Protein AF-A0A1Q5CQP9-F1 (afdb_monomer_lite)

Sequence (98 aa):
MAAKIGICEDSPRNRRLYEHRRNGWTTIETMRFAVGSDARKVEDIIVRSWRSRLLAPVLDNGYGYNGYTETVSLQELRISEIWSEVCAATDQVMAGAK

Radius of gyration: 13.54 Å; chains: 1; bounding box: 29×39×28 Å

pLDDT: mean 88.94, std 10.82, range [47.03, 98.06]

Secondary structure (DSSP, 8-state):
-EEE------STT--HHHHHHHTT---------SSHHHHHHHHHHHHHHHHHTT-----SSS---TTGGGEEETTT--HHHHHHHHHHHHHHHHHH--

Structure (mmCIF, N/CA/C/O backbone):
data_AF-A0A1Q5CQP9-F1
#
_entry.id   AF-A0A1Q5CQP9-F1
#
loop_
_atom_site.group_PDB
_atom_site.id
_atom_site.type_symbol
_atom_site.label_atom_id
_atom_site.label_alt_id
_atom_site.label_comp_id
_atom_site.label_asym_id
_atom_site.label_entity_id
_atom_site.label_seq_id
_atom_site.pdbx_PDB_ins_code
_atom_site.Cartn_x
_atom_site.Cartn_y
_atom_site.Cartn_z
_atom_site.occupancy
_atom_site.B_iso_or_equiv
_atom_site.auth_seq_id
_atom_site.auth_comp_id
_atom_site.auth_asym_id
_atom_site.auth_atom_id
_atom_site.pdbx_PDB_model_num
ATOM 1 N N . MET A 1 1 ? -9.149 -12.580 5.386 1.00 82.81 1 MET A N 1
ATOM 2 C CA . MET A 1 1 ? -8.594 -12.113 4.106 1.00 82.81 1 MET A CA 1
ATOM 3 C C . MET A 1 1 ? -7.993 -10.749 4.331 1.00 82.81 1 MET A C 1
ATOM 5 O O . MET A 1 1 ? -8.652 -9.879 4.902 1.00 82.81 1 MET A O 1
ATOM 9 N N . ALA A 1 2 ? -6.759 -10.583 3.888 1.00 89.88 2 ALA A N 1
ATOM 10 C CA . ALA A 1 2 ? -6.019 -9.342 4.007 1.00 89.88 2 ALA A CA 1
ATOM 11 C C . ALA A 1 2 ? -5.670 -8.786 2.625 1.00 89.88 2 ALA A C 1
ATOM 13 O O . ALA A 1 2 ? -5.479 -9.534 1.667 1.00 89.88 2 ALA A O 1
ATOM 14 N N . ALA A 1 3 ? -5.539 -7.468 2.546 1.00 92.25 3 ALA A N 1
ATOM 15 C CA . ALA A 1 3 ? -4.857 -6.798 1.452 1.00 92.25 3 ALA A CA 1
ATOM 16 C C . ALA A 1 3 ? -3.494 -6.301 1.929 1.00 92.25 3 ALA A C 1
ATOM 18 O O . ALA A 1 3 ? -3.304 -5.993 3.108 1.00 92.25 3 ALA A O 1
ATOM 19 N N . LYS A 1 4 ? -2.550 -6.211 0.994 1.00 92.38 4 LYS A N 1
ATOM 20 C CA . LYS A 1 4 ? -1.210 -5.681 1.223 1.00 92.38 4 LYS A CA 1
ATOM 21 C C . LYS A 1 4 ? -0.894 -4.629 0.170 1.00 92.38 4 LYS A C 1
ATOM 23 O O . LYS A 1 4 ? -1.114 -4.877 -1.014 1.00 92.38 4 LYS A O 1
ATOM 28 N N . ILE A 1 5 ? -0.324 -3.508 0.605 1.00 93.88 5 ILE A N 1
ATOM 29 C CA . ILE A 1 5 ? 0.401 -2.590 -0.275 1.00 93.88 5 ILE A CA 1
ATOM 30 C C . ILE A 1 5 ? 1.905 -2.839 -0.134 1.00 93.88 5 ILE A C 1
ATOM 32 O O . ILE A 1 5 ? 2.383 -3.328 0.897 1.00 93.88 5 ILE A O 1
ATOM 36 N N . GLY A 1 6 ? 2.641 -2.611 -1.214 1.00 92.94 6 GLY A N 1
ATOM 37 C CA . GLY A 1 6 ? 4.059 -2.908 -1.269 1.00 92.94 6 GLY A CA 1
ATOM 38 C C . GLY A 1 6 ? 4.715 -2.284 -2.487 1.00 92.94 6 GLY A C 1
ATOM 39 O O . GLY A 1 6 ? 4.171 -2.368 -3.587 1.00 92.94 6 GLY A O 1
ATOM 40 N N . ILE A 1 7 ? 5.915 -1.747 -2.312 1.00 93.75 7 ILE A N 1
ATOM 41 C CA . ILE A 1 7 ? 6.795 -1.385 -3.425 1.00 93.75 7 ILE A CA 1
ATOM 42 C C . ILE A 1 7 ? 7.779 -2.510 -3.751 1.00 93.75 7 ILE A C 1
ATOM 44 O O . ILE A 1 7 ? 8.140 -3.340 -2.908 1.00 93.75 7 ILE A O 1
ATOM 48 N N . CYS A 1 8 ? 8.221 -2.551 -5.005 1.00 92.00 8 CYS A N 1
ATOM 49 C CA . CYS A 1 8 ? 9.258 -3.464 -5.461 1.00 92.00 8 CYS A CA 1
ATOM 50 C C . CYS A 1 8 ? 9.965 -2.900 -6.701 1.00 92.00 8 CYS A C 1
ATOM 52 O O . CYS A 1 8 ? 9.406 -2.053 -7.393 1.00 92.00 8 CYS A O 1
ATOM 54 N N . GLU A 1 9 ? 11.192 -3.346 -6.971 1.00 90.31 9 GLU A N 1
ATOM 55 C CA . GLU A 1 9 ? 11.953 -2.918 -8.151 1.00 90.31 9 GLU A CA 1
ATOM 56 C C . GLU A 1 9 ? 11.330 -3.472 -9.444 1.00 90.31 9 GLU A C 1
ATOM 58 O O . GLU A 1 9 ? 11.031 -4.663 -9.528 1.00 90.31 9 GLU A O 1
ATOM 63 N N . ASP A 1 10 ? 11.188 -2.658 -10.488 1.00 87.62 10 ASP A N 1
ATOM 64 C CA . ASP A 1 10 ? 10.724 -3.123 -11.806 1.00 87.62 10 ASP A CA 1
ATOM 65 C C . ASP A 1 10 ? 11.889 -3.700 -12.632 1.00 87.62 10 ASP A C 1
ATOM 67 O O . ASP A 1 10 ? 12.287 -3.172 -13.668 1.00 87.62 10 ASP A O 1
ATOM 71 N N . SER A 1 11 ? 12.498 -4.770 -12.117 1.00 87.06 11 SER A N 1
ATOM 72 C CA . SER A 1 11 ? 13.624 -5.471 -12.740 1.00 87.06 11 SER A CA 1
ATOM 73 C C . SER A 1 11 ? 13.273 -6.941 -12.976 1.00 87.06 11 SER A C 1
ATOM 75 O O . SER A 1 11 ? 12.689 -7.569 -12.090 1.00 87.06 11 SER A O 1
ATOM 77 N N . PRO A 1 12 ? 13.699 -7.563 -14.096 1.00 82.56 12 PRO A N 1
ATOM 78 C CA . PRO A 1 12 ? 13.501 -8.996 -14.343 1.00 82.56 12 PRO A CA 1
ATOM 79 C C . PRO A 1 12 ? 14.091 -9.911 -13.259 1.00 82.56 12 PRO A C 1
ATOM 81 O O . PRO A 1 12 ? 13.739 -11.085 -13.170 1.00 82.56 12 PRO A O 1
ATOM 84 N N . ARG A 1 13 ? 15.022 -9.394 -12.446 1.00 84.31 13 ARG A N 1
ATOM 85 C CA . ARG A 1 13 ? 15.636 -10.127 -11.331 1.00 84.31 13 ARG A CA 1
ATOM 86 C C . ARG A 1 13 ? 14.833 -10.032 -10.034 1.00 84.31 13 ARG A C 1
ATOM 88 O O . ARG A 1 13 ? 15.119 -10.796 -9.112 1.00 84.31 13 ARG A O 1
ATOM 95 N N . ASN A 1 14 ? 13.853 -9.133 -9.946 1.00 85.06 14 ASN A N 1
ATOM 96 C CA . ASN A 1 14 ? 13.031 -8.980 -8.756 1.00 85.06 14 ASN A CA 1
ATOM 97 C C . ASN A 1 14 ? 12.118 -10.202 -8.575 1.00 85.06 14 ASN A C 1
ATOM 99 O O . ASN A 1 14 ? 11.317 -10.553 -9.441 1.00 85.06 14 ASN A O 1
ATOM 103 N N . ARG A 1 15 ? 12.229 -10.844 -7.410 1.00 88.62 15 ARG A N 1
ATOM 104 C CA . ARG A 1 15 ? 11.460 -12.039 -7.041 1.00 88.62 15 ARG A CA 1
ATOM 105 C C . ARG A 1 15 ? 10.335 -11.759 -6.050 1.00 88.62 15 ARG A C 1
ATOM 107 O O . ARG A 1 15 ? 9.582 -12.676 -5.746 1.00 88.62 15 ARG A O 1
ATOM 114 N N . ARG A 1 16 ? 10.152 -10.519 -5.588 1.00 89.81 16 ARG A N 1
ATOM 115 C CA . ARG A 1 16 ? 9.213 -10.181 -4.505 1.00 89.81 16 ARG A CA 1
ATOM 116 C C . ARG A 1 16 ? 7.770 -10.581 -4.821 1.00 89.81 16 ARG A C 1
ATOM 118 O O . ARG A 1 16 ? 7.116 -11.208 -3.995 1.00 89.81 16 ARG A O 1
ATOM 125 N N . LEU A 1 17 ? 7.281 -10.294 -6.031 1.00 88.50 17 LEU A N 1
ATOM 126 C CA . LEU A 1 17 ? 5.934 -10.713 -6.450 1.00 88.50 17 LEU A CA 1
ATOM 127 C C . LEU A 1 17 ? 5.810 -12.239 -6.570 1.00 88.50 17 LEU A C 1
ATOM 129 O O . LEU A 1 17 ? 4.783 -12.807 -6.203 1.00 88.50 17 LEU A O 1
ATOM 133 N N . TYR A 1 18 ? 6.862 -12.911 -7.048 1.00 88.19 18 TYR A N 1
ATOM 134 C CA . TYR A 1 18 ? 6.908 -14.371 -7.121 1.00 88.19 18 TYR A CA 1
ATOM 135 C C . TYR A 1 18 ? 6.874 -15.009 -5.724 1.00 88.19 18 TYR A C 1
ATOM 137 O O . TYR A 1 18 ? 6.109 -15.941 -5.489 1.00 88.19 18 TYR A O 1
ATOM 145 N N . GLU A 1 19 ? 7.655 -14.485 -4.781 1.00 88.06 19 GLU A N 1
ATOM 146 C CA . GLU A 1 19 ? 7.697 -14.945 -3.391 1.00 88.06 19 GLU A CA 1
ATOM 147 C C . GLU A 1 19 ? 6.360 -14.721 -2.684 1.00 88.06 19 GLU A C 1
ATOM 149 O O . GLU A 1 19 ? 5.853 -15.634 -2.035 1.00 88.06 19 GLU A O 1
ATOM 154 N N . HIS A 1 20 ? 5.737 -13.552 -2.865 1.00 87.44 20 HIS A N 1
ATOM 155 C CA . HIS A 1 20 ? 4.392 -13.295 -2.355 1.00 87.44 20 HIS A CA 1
ATOM 156 C C . HIS A 1 20 ? 3.381 -14.296 -2.919 1.00 87.44 20 HIS A C 1
ATOM 158 O O . HIS A 1 20 ? 2.645 -14.907 -2.143 1.00 87.44 20 HIS A O 1
ATOM 164 N N . ARG A 1 21 ? 3.406 -14.546 -4.235 1.00 88.56 21 ARG A N 1
ATOM 165 C CA . ARG A 1 21 ? 2.541 -15.550 -4.866 1.00 88.56 21 ARG A CA 1
ATOM 166 C C . ARG A 1 21 ? 2.742 -16.939 -4.279 1.00 88.56 21 ARG A C 1
ATOM 168 O O . ARG A 1 21 ? 1.774 -17.626 -3.966 1.00 88.56 21 ARG A O 1
ATOM 175 N N . ARG A 1 22 ? 3.998 -17.344 -4.086 1.00 87.81 22 ARG A N 1
ATOM 176 C CA . ARG A 1 22 ? 4.335 -18.641 -3.491 1.00 87.81 22 ARG A CA 1
ATOM 177 C C . ARG A 1 22 ? 3.847 -18.765 -2.040 1.00 87.81 22 ARG A C 1
ATOM 179 O O . ARG A 1 22 ? 3.574 -19.872 -1.591 1.00 87.81 22 ARG A O 1
ATOM 186 N N . ASN A 1 23 ? 3.691 -17.641 -1.344 1.00 84.19 23 ASN A N 1
ATOM 187 C CA . ASN A 1 23 ? 3.165 -17.550 0.018 1.00 84.19 23 ASN A CA 1
ATOM 188 C C . ASN A 1 23 ? 1.647 -17.285 0.076 1.00 84.19 23 ASN A C 1
ATOM 190 O O . ASN A 1 23 ? 1.151 -16.833 1.105 1.00 84.19 23 ASN A O 1
ATOM 194 N N . GLY A 1 24 ? 0.911 -17.548 -1.010 1.00 85.75 24 GLY A N 1
ATOM 195 C CA . GLY A 1 24 ? -0.554 -17.480 -1.037 1.00 85.75 24 GLY A CA 1
ATOM 196 C C . GLY A 1 24 ? -1.143 -16.106 -1.366 1.00 85.75 24 GLY A C 1
ATOM 197 O O . GLY A 1 24 ? -2.362 -15.962 -1.375 1.00 85.75 24 GLY A O 1
ATOM 198 N N . TRP A 1 25 ? -0.317 -15.103 -1.674 1.00 88.06 25 TRP A N 1
ATOM 199 C CA . TRP A 1 25 ? -0.811 -13.793 -2.101 1.00 88.06 25 TRP A CA 1
ATOM 200 C C 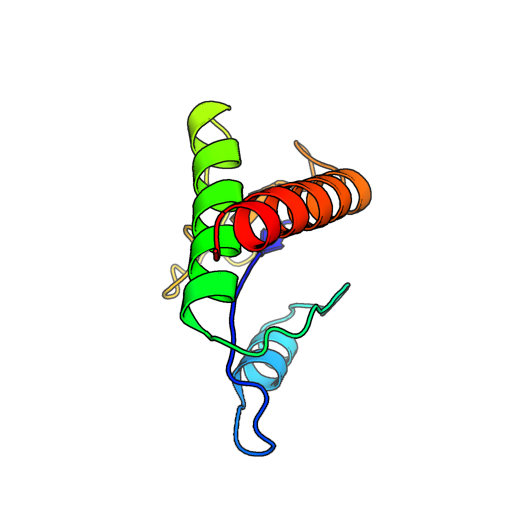. TRP A 1 25 ? -1.175 -13.786 -3.582 1.00 88.06 25 TRP A C 1
ATOM 202 O O . TRP A 1 25 ? -0.522 -14.415 -4.410 1.00 88.06 25 TRP A O 1
ATOM 212 N N . THR A 1 26 ? -2.178 -12.994 -3.943 1.00 91.50 26 THR A N 1
ATOM 213 C CA . THR A 1 26 ? -2.513 -12.726 -5.345 1.00 91.50 26 THR A CA 1
ATOM 214 C C . THR A 1 26 ? -2.286 -11.250 -5.635 1.00 91.50 26 THR A C 1
ATOM 216 O O . THR A 1 26 ? -2.759 -10.391 -4.895 1.00 91.50 26 THR A O 1
ATOM 219 N N . THR A 1 27 ? -1.538 -10.945 -6.697 1.00 92.88 27 THR A N 1
ATOM 220 C CA . THR A 1 27 ? -1.385 -9.568 -7.180 1.00 92.88 27 THR A CA 1
ATOM 221 C C . THR A 1 27 ? -2.678 -9.144 -7.860 1.00 92.88 27 THR A C 1
ATOM 223 O O . THR A 1 27 ? -3.103 -9.811 -8.800 1.00 92.88 27 THR A O 1
ATOM 226 N N . ILE A 1 28 ? -3.280 -8.055 -7.382 1.00 94.88 28 ILE A N 1
ATOM 227 C CA . ILE A 1 28 ? -4.520 -7.514 -7.947 1.00 94.88 28 ILE A CA 1
ATOM 228 C C . ILE A 1 28 ? -4.219 -6.367 -8.912 1.00 94.88 28 ILE A C 1
ATOM 230 O O . ILE A 1 28 ? -4.647 -6.422 -10.055 1.00 94.88 28 ILE A O 1
ATOM 234 N N . GLU A 1 29 ? -3.415 -5.392 -8.483 1.00 95.38 29 GLU A N 1
ATOM 235 C CA . GLU A 1 29 ? -3.039 -4.221 -9.283 1.00 95.38 29 GLU A CA 1
ATOM 236 C C . GLU A 1 29 ? -1.552 -3.889 -9.113 1.00 95.38 29 GLU A C 1
ATOM 238 O O . GLU A 1 29 ? -0.938 -4.225 -8.093 1.00 95.38 29 GLU A O 1
ATOM 243 N N . THR A 1 30 ? -0.969 -3.213 -10.106 1.00 95.12 30 THR A N 1
ATOM 244 C CA . THR A 1 30 ? 0.392 -2.658 -10.041 1.00 95.12 30 THR A CA 1
ATOM 245 C C . THR A 1 30 ? 0.458 -1.278 -10.695 1.00 95.12 30 THR A C 1
ATOM 247 O O . THR A 1 30 ? -0.271 -0.979 -11.637 1.00 95.12 30 THR A O 1
ATOM 250 N N . MET A 1 31 ? 1.354 -0.421 -10.198 1.00 95.81 31 MET A N 1
ATOM 251 C CA . MET A 1 31 ? 1.629 0.904 -10.759 1.00 95.81 31 MET A CA 1
ATOM 252 C C . MET A 1 31 ? 3.138 1.111 -10.856 1.00 95.81 31 MET A C 1
ATOM 254 O O . MET A 1 31 ? 3.878 0.790 -9.925 1.00 95.81 31 MET A O 1
ATOM 258 N N . ARG A 1 32 ? 3.597 1.632 -11.996 1.00 95.50 32 ARG A N 1
ATOM 259 C CA . ARG A 1 32 ? 5.014 1.917 -12.244 1.00 95.50 32 ARG A CA 1
ATOM 260 C C . ARG A 1 32 ? 5.363 3.337 -11.826 1.00 95.50 32 ARG A C 1
ATOM 262 O O . ARG A 1 32 ? 4.609 4.264 -12.098 1.00 95.50 32 ARG A O 1
ATOM 269 N N . PHE A 1 33 ? 6.550 3.494 -11.253 1.00 94.62 33 PHE A N 1
ATOM 270 C CA . PHE A 1 33 ? 7.139 4.784 -10.912 1.00 94.62 33 PHE A 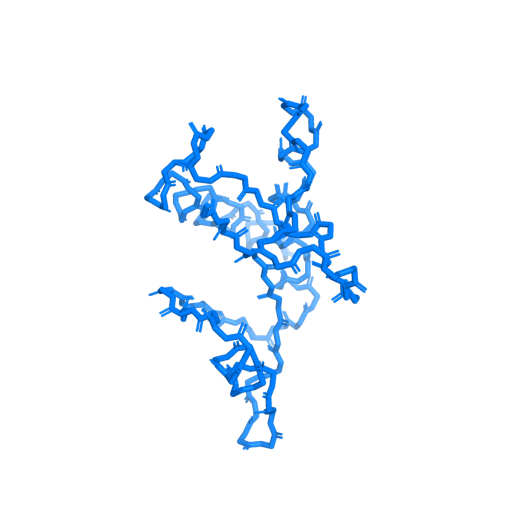CA 1
ATOM 271 C C . PHE A 1 33 ? 8.523 4.888 -11.547 1.00 94.62 33 PHE A C 1
ATOM 273 O O . PHE A 1 33 ? 9.276 3.916 -11.552 1.00 94.62 33 PHE A O 1
ATOM 280 N N . ALA A 1 34 ? 8.868 6.072 -12.057 1.00 92.94 34 ALA A N 1
ATOM 281 C CA . ALA A 1 34 ? 10.209 6.337 -12.577 1.00 92.94 34 ALA A CA 1
ATOM 282 C C . ALA A 1 34 ? 11.252 6.432 -11.450 1.00 92.94 34 ALA A C 1
ATOM 284 O O . ALA A 1 34 ? 12.411 6.069 -11.640 1.00 92.94 34 ALA A O 1
ATOM 285 N N . VAL A 1 35 ? 10.834 6.907 -10.272 1.00 92.94 35 VAL A N 1
ATOM 286 C CA . VAL A 1 35 ? 11.702 7.124 -9.113 1.00 92.94 35 VAL A CA 1
ATOM 287 C C . VAL A 1 35 ? 11.166 6.335 -7.921 1.00 92.94 35 VAL A C 1
ATOM 289 O O . VAL A 1 35 ? 10.012 6.483 -7.520 1.00 92.94 35 VAL A O 1
ATOM 292 N N . GLY A 1 36 ? 12.017 5.501 -7.316 1.00 93.38 36 GLY A N 1
ATOM 293 C CA . GLY A 1 36 ? 11.621 4.657 -6.183 1.00 93.38 36 GLY A CA 1
ATOM 294 C C . GLY A 1 36 ? 11.207 5.443 -4.932 1.00 93.38 36 GLY A C 1
ATOM 295 O O . GLY A 1 36 ? 10.384 4.9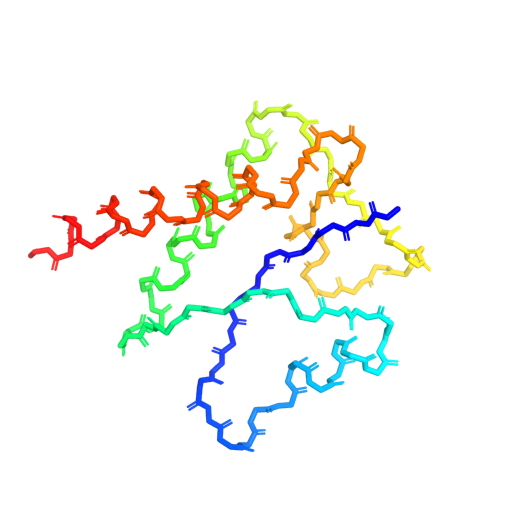66 -4.154 1.00 93.38 36 GLY A O 1
ATOM 296 N N . SER A 1 37 ? 11.727 6.660 -4.745 1.00 95.31 37 SER A N 1
ATOM 297 C CA . SER A 1 37 ? 11.327 7.530 -3.633 1.00 95.31 37 SER A CA 1
ATOM 298 C C . SER A 1 37 ? 9.874 7.996 -3.746 1.00 95.31 37 SER A C 1
ATOM 300 O O . SER A 1 37 ? 9.218 8.132 -2.718 1.00 95.31 37 SER A O 1
ATOM 302 N N . ASP A 1 38 ? 9.342 8.185 -4.956 1.00 96.25 38 ASP A N 1
ATOM 303 C CA . ASP A 1 38 ? 7.937 8.561 -5.144 1.00 96.25 38 ASP A CA 1
ATOM 304 C C . ASP A 1 38 ? 7.009 7.382 -4.852 1.00 96.25 38 ASP A C 1
ATOM 306 O O . ASP A 1 38 ? 6.044 7.539 -4.105 1.00 96.25 38 ASP A O 1
ATOM 310 N N . ALA A 1 39 ? 7.374 6.176 -5.305 1.00 96.25 39 ALA A N 1
ATOM 311 C CA . ALA A 1 39 ? 6.671 4.950 -4.924 1.00 96.25 39 ALA A CA 1
ATOM 312 C C . ALA A 1 39 ? 6.629 4.776 -3.395 1.00 96.25 39 ALA A C 1
ATOM 314 O O . ALA A 1 39 ? 5.587 4.448 -2.827 1.00 96.25 39 ALA A O 1
ATOM 315 N N . ARG A 1 40 ? 7.753 5.045 -2.713 1.00 96.38 40 ARG A N 1
ATOM 316 C CA . ARG A 1 40 ? 7.834 4.960 -1.251 1.00 96.38 40 ARG A CA 1
ATOM 317 C C . ARG A 1 40 ? 6.949 5.991 -0.549 1.00 96.38 40 ARG A C 1
ATOM 319 O O . ARG A 1 40 ? 6.290 5.641 0.424 1.00 96.38 40 ARG A O 1
ATOM 326 N N . LYS A 1 41 ? 6.889 7.236 -1.040 1.00 97.19 41 LYS A N 1
ATOM 327 C CA . LYS A 1 41 ? 5.979 8.259 -0.492 1.00 97.19 41 LYS A CA 1
ATOM 328 C C . LYS A 1 41 ? 4.517 7.826 -0.611 1.00 97.19 41 LYS A C 1
ATOM 330 O O . LYS A 1 41 ? 3.772 7.999 0.348 1.00 97.19 41 LYS A O 1
ATOM 335 N N . VAL A 1 42 ? 4.117 7.257 -1.753 1.00 97.69 42 VAL A N 1
ATOM 336 C CA . VAL A 1 42 ? 2.750 6.745 -1.954 1.00 97.69 42 VAL A CA 1
ATOM 337 C C . VAL A 1 42 ? 2.442 5.629 -0.955 1.00 97.69 42 VAL A C 1
ATOM 339 O O . VAL A 1 42 ? 1.443 5.712 -0.244 1.00 97.69 42 VAL A O 1
ATOM 342 N N . GLU A 1 43 ? 3.320 4.630 -0.829 1.00 96.75 43 GLU A N 1
ATOM 343 C CA . GLU A 1 43 ? 3.177 3.552 0.162 1.00 96.75 43 GLU A CA 1
ATOM 344 C C . GLU A 1 43 ? 3.040 4.102 1.592 1.00 96.75 43 GLU A C 1
ATOM 346 O O . GLU A 1 43 ? 2.115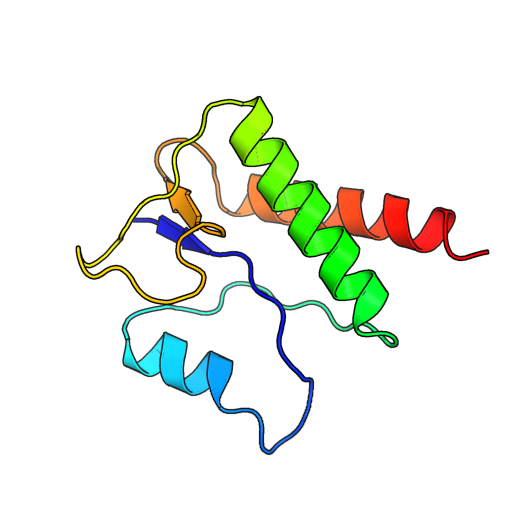 3.723 2.313 1.00 96.75 43 GLU A O 1
ATOM 351 N N . ASP A 1 44 ? 3.898 5.049 1.983 1.00 96.38 44 ASP A N 1
ATOM 352 C CA . ASP A 1 44 ? 3.859 5.670 3.308 1.00 96.38 44 ASP A CA 1
ATOM 353 C C . ASP A 1 44 ? 2.549 6.446 3.551 1.00 96.38 44 ASP A C 1
ATOM 355 O O . ASP A 1 44 ? 2.004 6.375 4.654 1.00 96.38 44 ASP A O 1
ATOM 359 N N . ILE A 1 45 ? 2.017 7.166 2.554 1.00 97.38 45 ILE A N 1
ATOM 360 C CA . ILE A 1 45 ? 0.730 7.883 2.655 1.00 97.38 45 ILE A CA 1
ATOM 361 C C . ILE A 1 45 ? -0.411 6.898 2.922 1.00 97.38 45 ILE A C 1
ATOM 363 O O . ILE A 1 45 ? -1.197 7.110 3.848 1.00 97.38 45 ILE A O 1
ATOM 367 N N . ILE A 1 46 ? -0.478 5.804 2.161 1.00 97.06 46 ILE A N 1
ATOM 368 C CA . ILE A 1 46 ? -1.535 4.794 2.302 1.00 97.06 46 ILE A CA 1
ATOM 369 C C . ILE A 1 46 ? -1.455 4.106 3.659 1.00 97.06 46 ILE A C 1
ATOM 371 O O . ILE A 1 46 ? -2.446 4.040 4.387 1.00 97.06 46 ILE A O 1
ATOM 375 N N . VAL A 1 47 ? -0.262 3.659 4.056 1.00 95.44 47 VAL A N 1
ATOM 376 C CA . VAL A 1 47 ? -0.083 3.016 5.360 1.00 95.44 47 VAL A CA 1
ATOM 377 C C . VAL A 1 47 ? -0.458 3.982 6.480 1.00 95.44 47 VAL A C 1
ATOM 379 O O . VAL A 1 47 ? -1.202 3.596 7.379 1.00 95.44 47 VAL A O 1
ATOM 382 N N . ARG A 1 48 ? -0.019 5.247 6.430 1.00 95.69 48 ARG A N 1
ATOM 383 C CA . ARG A 1 48 ? -0.389 6.265 7.430 1.00 95.69 48 ARG A CA 1
ATOM 384 C C . ARG A 1 48 ? -1.894 6.524 7.472 1.00 95.69 48 ARG A C 1
ATOM 386 O O . ARG A 1 48 ? -2.422 6.657 8.572 1.00 95.69 48 ARG A O 1
ATOM 393 N N . SER A 1 49 ? -2.572 6.550 6.323 1.00 95.81 49 SER A N 1
ATOM 394 C CA . SER A 1 49 ? -4.037 6.657 6.237 1.00 95.81 49 SER A CA 1
ATOM 395 C C . SER A 1 49 ? -4.726 5.505 6.974 1.00 95.81 49 SER A C 1
ATOM 397 O O . SER A 1 49 ? -5.624 5.719 7.786 1.00 95.81 49 SER A O 1
ATOM 399 N N . TRP A 1 50 ? -4.256 4.270 6.794 1.00 95.62 50 TRP A N 1
ATOM 400 C CA . TRP A 1 50 ? -4.804 3.135 7.540 1.00 95.62 50 TRP A CA 1
ATOM 401 C C . TRP A 1 50 ? -4.556 3.262 9.045 1.00 95.62 50 TRP A C 1
ATOM 403 O O . TRP A 1 50 ? -5.46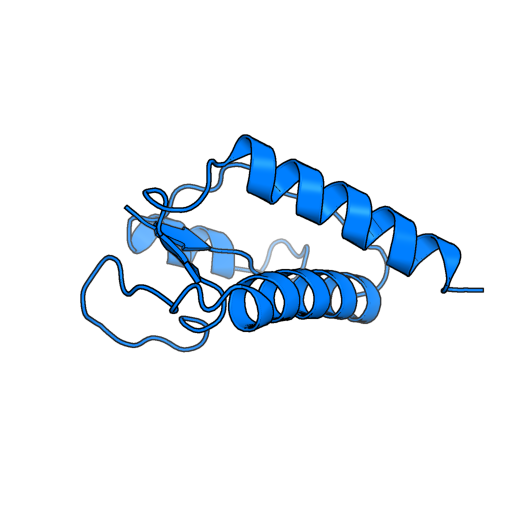2 3.016 9.842 1.00 95.62 50 TRP A O 1
ATOM 413 N N . ARG A 1 51 ? -3.355 3.697 9.454 1.00 94.31 51 ARG A N 1
ATOM 414 C CA . ARG A 1 51 ? -3.030 3.891 10.877 1.00 94.31 51 ARG A CA 1
ATOM 415 C C . ARG A 1 51 ? -3.857 5.008 11.518 1.00 94.31 51 ARG A C 1
ATOM 417 O O . ARG A 1 51 ? -4.291 4.834 12.653 1.00 94.31 51 ARG A O 1
ATOM 424 N N . SER A 1 52 ? -4.112 6.118 10.821 1.00 95.62 52 SER A N 1
ATOM 425 C CA . SER A 1 52 ? -4.925 7.223 11.356 1.00 95.62 52 SER A CA 1
ATOM 426 C C . SER A 1 52 ? -6.393 6.835 11.548 1.00 95.62 52 SER A C 1
ATOM 428 O O . SER A 1 52 ? -7.063 7.372 12.426 1.00 95.62 52 SER A O 1
ATOM 430 N N . ARG A 1 53 ? -6.869 5.849 10.781 1.00 95.62 53 ARG A N 1
ATOM 431 C CA . ARG A 1 53 ? -8.207 5.252 10.889 1.00 95.62 53 ARG A CA 1
ATOM 432 C C . ARG A 1 53 ? -8.290 4.111 11.905 1.00 95.62 53 ARG A C 1
ATOM 434 O O . ARG A 1 53 ? -9.310 3.436 11.964 1.00 95.62 53 ARG A O 1
ATOM 441 N N . LEU A 1 54 ? -7.228 3.880 12.683 1.00 94.12 54 LEU A N 1
ATOM 442 C CA . LEU A 1 54 ? -7.121 2.792 13.663 1.00 94.12 54 LEU A CA 1
ATOM 443 C C . LEU A 1 54 ? -7.278 1.384 13.055 1.00 94.12 54 LEU A C 1
ATOM 445 O O . LEU A 1 54 ? -7.536 0.422 13.775 1.00 94.12 54 LEU A O 1
ATOM 449 N N . LEU A 1 55 ? -7.074 1.234 11.743 1.00 93.31 55 LEU A N 1
ATOM 450 C CA . LEU A 1 55 ? -7.138 -0.065 11.078 1.00 93.31 55 LEU A CA 1
ATOM 451 C C . LEU A 1 55 ? -5.855 -0.825 11.380 1.00 93.31 55 LEU A C 1
ATOM 453 O O . LEU A 1 55 ? -4.810 -0.453 10.862 1.00 93.31 55 LEU A O 1
ATOM 457 N N . ALA A 1 56 ? -5.896 -1.861 12.218 1.00 89.06 56 ALA A N 1
ATOM 458 C CA . ALA A 1 56 ? -4.705 -2.621 12.603 1.00 89.06 56 ALA A CA 1
ATOM 459 C C . ALA A 1 56 ? -4.108 -3.420 11.421 1.00 89.06 56 ALA A C 1
ATOM 461 O O . ALA A 1 56 ? -4.844 -3.824 10.517 1.00 89.06 56 ALA A O 1
ATOM 462 N N . PRO A 1 57 ? -2.780 -3.657 11.388 1.00 89.50 57 PRO A N 1
ATOM 463 C CA . PRO A 1 57 ? -2.210 -4.589 10.428 1.00 89.50 57 PRO A CA 1
ATOM 464 C C . PRO A 1 57 ? -2.718 -5.993 10.747 1.00 89.50 57 PRO A C 1
ATOM 466 O O . PRO A 1 57 ? -2.864 -6.357 11.915 1.00 89.50 57 PRO A O 1
ATOM 469 N N . VAL A 1 58 ? -2.954 -6.790 9.714 1.00 87.00 58 VAL A N 1
ATOM 470 C CA . VAL A 1 58 ? -3.482 -8.145 9.857 1.00 87.00 58 VAL A CA 1
ATOM 471 C C . VAL A 1 58 ? -2.507 -9.153 9.273 1.00 87.00 58 VAL A C 1
ATOM 473 O O . VAL A 1 58 ? -1.970 -8.989 8.180 1.00 87.00 58 VAL A O 1
ATOM 476 N N . LEU A 1 59 ? -2.279 -10.228 10.018 1.00 76.12 59 LEU A N 1
ATOM 477 C CA . LEU A 1 59 ? -1.516 -11.369 9.539 1.00 76.12 59 LEU A CA 1
ATOM 478 C C . LEU A 1 59 ? -2.494 -12.363 8.925 1.00 76.12 59 LEU A C 1
ATOM 480 O O . LEU A 1 59 ? -3.308 -12.937 9.639 1.00 76.12 59 LEU A O 1
ATOM 484 N N . ASP A 1 60 ? -2.407 -12.592 7.617 1.00 64.06 60 ASP A N 1
ATOM 485 C CA . ASP A 1 60 ? -3.306 -13.551 6.954 1.00 64.06 60 ASP A CA 1
ATOM 486 C C . ASP A 1 60 ? -2.901 -15.017 7.220 1.00 64.06 60 ASP A C 1
ATOM 488 O O . ASP A 1 60 ? -3.707 -15.922 7.051 1.00 64.06 60 ASP A O 1
ATOM 492 N N . ASN A 1 61 ? -1.666 -15.269 7.684 1.00 63.69 61 ASN A N 1
ATOM 493 C CA . ASN A 1 61 ? -1.145 -16.614 7.976 1.00 63.69 61 ASN A CA 1
ATOM 494 C C . ASN A 1 61 ? -0.557 -16.778 9.393 1.00 63.69 61 ASN A C 1
ATOM 496 O O . ASN A 1 61 ? 0.097 -17.780 9.663 1.00 63.69 61 ASN A O 1
ATOM 500 N N . GLY A 1 62 ? -0.738 -15.798 10.286 1.00 57.56 62 GLY A N 1
ATOM 501 C CA . GLY A 1 62 ? -0.230 -15.846 11.666 1.00 57.56 62 GLY A CA 1
ATOM 502 C C . GLY A 1 62 ? 1.293 -15.726 11.835 1.00 57.56 62 GLY A C 1
ATOM 503 O O . GLY A 1 62 ? 1.762 -15.625 12.966 1.00 57.56 62 GLY A O 1
ATOM 504 N N . TYR A 1 63 ? 2.074 -15.675 10.750 1.00 57.06 63 TYR A N 1
ATOM 505 C CA . TYR A 1 63 ? 3.527 -15.501 10.805 1.00 57.06 63 TYR A CA 1
ATOM 506 C C . TYR A 1 63 ? 3.898 -14.050 10.499 1.00 57.06 63 TYR A C 1
ATOM 508 O O . TYR A 1 63 ? 3.620 -13.536 9.417 1.00 57.06 63 TYR A O 1
ATOM 516 N N . GLY A 1 64 ? 4.550 -13.378 11.449 1.00 56.09 64 GLY A N 1
ATOM 517 C CA . GLY A 1 64 ? 5.094 -12.041 11.233 1.00 56.09 64 GLY A CA 1
ATOM 518 C C . GLY A 1 64 ? 6.273 -12.093 10.264 1.00 56.09 64 GLY A C 1
ATOM 519 O O . GLY A 1 64 ? 7.353 -12.549 10.626 1.00 56.09 64 GLY A O 1
ATOM 520 N N . TYR A 1 65 ? 6.081 -11.627 9.034 1.00 62.03 65 TYR A N 1
ATOM 521 C CA . TYR A 1 65 ? 7.169 -11.355 8.094 1.00 62.03 65 TYR A CA 1
ATOM 522 C C . TYR A 1 65 ? 7.419 -9.847 7.993 1.00 62.03 65 TYR A C 1
ATOM 524 O O . TYR A 1 65 ? 6.543 -9.022 8.275 1.00 62.03 65 TYR A O 1
ATOM 532 N N . ASN A 1 66 ? 8.628 -9.476 7.564 1.00 62.66 66 ASN A N 1
ATOM 533 C CA . ASN A 1 66 ? 8.966 -8.084 7.270 1.00 62.66 66 ASN A CA 1
ATOM 534 C C . ASN A 1 66 ? 7.954 -7.494 6.272 1.00 62.66 66 ASN A C 1
ATOM 536 O O . ASN A 1 66 ? 7.703 -8.074 5.216 1.00 62.66 66 ASN A O 1
ATOM 540 N N . GLY A 1 67 ? 7.372 -6.342 6.615 1.00 69.06 67 GLY A N 1
ATOM 541 C CA . GLY A 1 67 ? 6.353 -5.667 5.802 1.00 69.06 67 GLY A CA 1
ATOM 542 C C . GLY A 1 67 ? 4.899 -6.013 6.148 1.00 69.06 67 GLY A C 1
ATOM 543 O O . GLY A 1 67 ? 3.993 -5.602 5.422 1.00 69.06 67 GLY A O 1
ATOM 544 N N . TYR A 1 68 ? 4.622 -6.733 7.243 1.00 77.75 68 TYR A N 1
ATOM 545 C CA . TYR A 1 68 ? 3.234 -6.965 7.677 1.00 77.75 68 TYR A CA 1
ATOM 546 C C . TYR A 1 68 ? 2.502 -5.672 8.083 1.00 77.75 68 TYR A C 1
ATOM 548 O O . TYR A 1 68 ? 1.280 -5.604 8.007 1.00 77.75 68 TYR A O 1
ATOM 556 N N . THR A 1 69 ? 3.231 -4.620 8.469 1.00 85.56 69 THR A N 1
ATOM 557 C CA . THR A 1 69 ? 2.674 -3.299 8.811 1.00 85.56 69 THR A CA 1
ATOM 558 C C . THR A 1 69 ? 2.005 -2.600 7.626 1.00 85.56 69 THR A C 1
ATOM 560 O O . THR A 1 69 ? 1.272 -1.632 7.815 1.00 85.56 69 THR A O 1
ATOM 563 N N . GLU A 1 70 ? 2.226 -3.096 6.411 1.00 88.31 70 GLU A N 1
ATOM 564 C CA . GLU A 1 70 ? 1.657 -2.593 5.157 1.00 88.31 70 GLU A CA 1
ATOM 565 C C . GLU A 1 70 ? 0.431 -3.430 4.732 1.00 88.31 70 GLU A C 1
ATOM 567 O O . GLU A 1 70 ? 0.158 -3.591 3.543 1.00 88.31 70 GLU A O 1
ATOM 572 N N . THR A 1 71 ? -0.292 -4.011 5.696 1.00 91.62 71 THR A N 1
ATOM 573 C CA . THR A 1 71 ? -1.513 -4.803 5.470 1.00 91.62 71 THR A CA 1
ATOM 574 C C . THR A 1 71 ? -2.747 -4.168 6.109 1.00 91.62 71 THR A C 1
ATOM 576 O O . THR A 1 71 ? -2.636 -3.378 7.056 1.00 91.62 71 THR A O 1
ATOM 579 N N . VAL A 1 72 ? -3.922 -4.554 5.603 1.00 93.38 72 VAL A N 1
ATOM 580 C CA . VAL A 1 72 ? -5.239 -4.159 6.117 1.00 93.38 72 VAL A CA 1
ATOM 581 C C . VAL A 1 72 ? -6.273 -5.274 5.922 1.00 93.38 72 VAL A C 1
ATOM 583 O O . VAL A 1 72 ? -6.164 -6.090 5.003 1.00 93.38 72 VAL A O 1
ATOM 586 N N . SER A 1 73 ? -7.272 -5.331 6.806 1.00 92.06 73 SER A N 1
ATOM 587 C CA . SER A 1 73 ? -8.376 -6.291 6.717 1.00 92.06 73 SER A CA 1
ATOM 588 C C . SER A 1 73 ? -9.317 -5.944 5.567 1.00 92.06 73 SER A C 1
ATOM 590 O O . SER A 1 73 ? -9.813 -4.821 5.484 1.00 92.06 73 SER A O 1
ATOM 592 N N . LEU A 1 74 ? -9.650 -6.935 4.735 1.00 91.12 74 LEU A N 1
ATOM 593 C CA . LEU A 1 74 ? -10.694 -6.780 3.714 1.00 91.12 74 LEU A CA 1
ATOM 594 C C . LEU A 1 74 ? -12.123 -6.792 4.288 1.00 91.12 74 LEU A C 1
ATOM 596 O O . LEU A 1 74 ? -13.085 -6.650 3.541 1.00 91.12 74 LEU A O 1
ATOM 600 N N . GLN A 1 75 ? -12.277 -6.965 5.605 1.00 90.88 75 GLN A N 1
ATOM 601 C CA . GLN A 1 75 ? -13.550 -6.712 6.292 1.00 90.88 75 GLN A CA 1
ATOM 602 C C . GLN A 1 75 ? -13.770 -5.215 6.557 1.00 90.88 75 GLN A C 1
ATOM 604 O O . GLN A 1 75 ? -14.910 -4.791 6.697 1.00 90.88 75 GLN A O 1
ATOM 609 N N . GLU A 1 76 ? -12.689 -4.431 6.605 1.00 91.12 76 GLU A N 1
ATOM 610 C CA . GLU A 1 76 ? -12.713 -2.993 6.908 1.00 91.12 76 GLU A CA 1
ATOM 611 C C . GLU A 1 76 ? -12.671 -2.130 5.638 1.00 91.12 76 GLU A C 1
ATOM 613 O O . GLU A 1 76 ? -13.200 -1.021 5.613 1.00 91.12 76 GLU A O 1
ATOM 618 N N . LEU A 1 77 ? -12.021 -2.628 4.578 1.00 92.88 77 LEU A N 1
ATOM 619 C CA . LEU A 1 77 ? -11.841 -1.927 3.306 1.00 92.88 77 LEU A CA 1
ATOM 620 C C . LEU A 1 77 ? -12.083 -2.844 2.116 1.00 92.88 77 LEU A C 1
ATOM 622 O O . LEU A 1 77 ? -11.641 -3.993 2.100 1.00 92.88 77 LEU A O 1
ATOM 626 N N . ARG A 1 78 ? -12.685 -2.301 1.057 1.00 94.06 78 ARG A N 1
ATOM 627 C CA . ARG A 1 78 ? -12.759 -2.986 -0.236 1.00 94.06 78 ARG A CA 1
ATOM 628 C C . ARG A 1 78 ? -11.510 -2.704 -1.064 1.00 94.06 78 ARG A C 1
ATOM 630 O O . ARG A 1 78 ? -10.935 -1.620 -1.014 1.00 94.06 78 ARG A O 1
ATOM 637 N N . ILE A 1 79 ? -11.143 -3.658 -1.917 1.00 93.44 79 ILE A N 1
ATOM 638 C CA . ILE A 1 79 ? -10.003 -3.533 -2.842 1.00 93.44 79 ILE A CA 1
ATOM 639 C C . ILE A 1 79 ? -10.124 -2.277 -3.721 1.00 93.44 79 ILE A C 1
ATOM 641 O O . ILE A 1 79 ? -9.143 -1.567 -3.916 1.00 93.44 79 ILE A O 1
ATOM 645 N N . SER A 1 80 ? -11.329 -1.970 -4.209 1.00 94.56 80 SER A N 1
ATOM 646 C CA . SER A 1 80 ? -11.582 -0.779 -5.029 1.00 94.56 80 SER A CA 1
ATOM 647 C C . SER A 1 80 ? -11.314 0.529 -4.281 1.00 94.56 80 SER A C 1
ATOM 649 O O . SER A 1 80 ? -10.848 1.493 -4.878 1.00 94.56 80 SER A O 1
ATOM 651 N N . GLU A 1 81 ? -11.595 0.566 -2.977 1.00 95.56 81 GLU A N 1
ATOM 652 C CA . GLU A 1 81 ? -11.338 1.738 -2.133 1.00 95.56 81 GLU A CA 1
ATOM 653 C C . GLU A 1 81 ? -9.838 1.904 -1.908 1.00 95.56 81 GLU A C 1
ATOM 655 O O . GLU A 1 81 ? -9.314 2.996 -2.097 1.00 95.56 81 GLU A O 1
ATOM 660 N N . ILE A 1 82 ? -9.136 0.802 -1.625 1.00 96.19 82 ILE A N 1
ATOM 661 C CA . ILE A 1 82 ? -7.674 0.794 -1.503 1.00 96.19 82 ILE A CA 1
ATOM 662 C C . ILE A 1 82 ? -7.025 1.326 -2.787 1.00 96.19 82 ILE A C 1
ATOM 664 O O . ILE A 1 82 ? -6.144 2.178 -2.719 1.00 96.19 82 ILE A O 1
ATOM 668 N N . TRP A 1 83 ? -7.463 0.862 -3.961 1.00 97.25 83 TRP A N 1
ATOM 669 C CA . TRP A 1 83 ? -6.886 1.320 -5.226 1.00 97.25 83 TRP A CA 1
ATOM 670 C C . TRP A 1 83 ? -7.200 2.788 -5.527 1.00 97.25 83 TRP A C 1
ATOM 672 O O . TRP A 1 83 ? -6.324 3.525 -5.973 1.00 97.25 83 TRP A O 1
ATOM 682 N N . SER A 1 84 ? -8.414 3.248 -5.210 1.00 97.62 84 SER A N 1
ATOM 683 C CA . SER A 1 84 ? -8.762 4.668 -5.323 1.00 97.62 84 SER A CA 1
ATOM 684 C C . SER A 1 84 ? -7.893 5.547 -4.417 1.00 97.62 84 SER A C 1
ATOM 686 O O . SER A 1 84 ? -7.485 6.629 -4.838 1.00 97.62 84 SER A O 1
ATOM 688 N N . GLU A 1 85 ? -7.594 5.096 -3.194 1.00 97.25 85 GLU A N 1
ATOM 689 C CA . GLU A 1 85 ? -6.673 5.790 -2.287 1.00 97.25 85 GLU A CA 1
ATOM 690 C C . GLU A 1 85 ? -5.254 5.832 -2.878 1.00 97.25 85 GLU A C 1
ATOM 692 O O . GLU A 1 85 ? -4.617 6.885 -2.839 1.00 97.25 85 GLU A O 1
ATOM 697 N N . VAL A 1 86 ? -4.776 4.734 -3.485 1.00 97.62 86 VAL A N 1
ATOM 698 C CA . VAL A 1 86 ? -3.473 4.682 -4.178 1.00 97.62 86 VAL A CA 1
ATOM 699 C C . VAL A 1 86 ? -3.405 5.706 -5.308 1.00 97.62 86 VAL A C 1
ATOM 701 O O . VAL A 1 86 ? -2.444 6.467 -5.363 1.00 97.62 86 VAL A O 1
ATOM 704 N N . CYS A 1 87 ? -4.418 5.776 -6.175 1.00 98.06 87 CYS A N 1
ATOM 705 C CA . CYS A 1 87 ? -4.466 6.770 -7.249 1.00 98.06 87 CYS A CA 1
ATOM 706 C C . CYS A 1 87 ? -4.407 8.206 -6.704 1.00 98.06 87 CYS A C 1
ATOM 708 O O . CYS A 1 87 ? -3.583 8.996 -7.159 1.00 98.06 87 CYS A O 1
ATOM 710 N N . ALA A 1 88 ? -5.207 8.522 -5.681 1.00 97.81 88 ALA A N 1
ATOM 711 C CA . ALA A 1 88 ? -5.216 9.854 -5.076 1.00 97.81 88 ALA A CA 1
ATOM 712 C C . ALA A 1 88 ? -3.870 10.217 -4.418 1.00 97.81 88 ALA A C 1
ATOM 714 O O . ALA A 1 88 ? -3.392 11.346 -4.548 1.00 97.81 88 ALA A O 1
ATOM 715 N N . ALA A 1 89 ? -3.231 9.262 -3.736 1.00 97.56 89 ALA A N 1
ATOM 716 C CA . ALA A 1 89 ? -1.908 9.451 -3.146 1.00 97.56 89 ALA A CA 1
ATOM 717 C C . ALA A 1 89 ? -0.831 9.663 -4.222 1.00 97.56 89 ALA A C 1
ATOM 719 O O . ALA A 1 89 ? 0.055 10.501 -4.048 1.00 97.56 89 ALA A O 1
ATOM 720 N N . THR A 1 90 ? -0.922 8.949 -5.346 1.00 97.75 90 THR A N 1
ATOM 721 C CA . THR A 1 90 ? -0.046 9.161 -6.503 1.00 97.75 90 THR A CA 1
ATOM 722 C C . THR A 1 90 ? -0.197 10.574 -7.048 1.00 97.75 90 THR A C 1
ATOM 724 O O . THR A 1 90 ? 0.808 11.270 -7.175 1.00 97.75 90 THR A O 1
ATOM 727 N N . ASP A 1 91 ? -1.422 11.038 -7.296 1.00 97.31 91 ASP A N 1
ATOM 728 C CA . ASP A 1 91 ? -1.668 12.396 -7.797 1.00 97.31 91 ASP A CA 1
ATOM 729 C C . ASP A 1 91 ? -1.081 13.461 -6.856 1.00 97.31 91 ASP A C 1
ATOM 731 O O . ASP A 1 91 ? -0.419 14.400 -7.306 1.00 97.31 91 ASP A O 1
ATOM 735 N N . GLN A 1 92 ? -1.234 13.277 -5.540 1.00 96.00 92 GLN A N 1
ATOM 736 C CA . GLN A 1 92 ? -0.639 14.152 -4.528 1.00 96.00 92 GLN A CA 1
ATOM 737 C C . GLN A 1 92 ? 0.897 14.178 -4.603 1.00 96.00 92 GLN A C 1
ATOM 739 O O . GLN A 1 92 ? 1.501 15.253 -4.549 1.00 96.00 92 GLN A O 1
ATOM 744 N N . VAL A 1 93 ? 1.541 13.012 -4.704 1.00 96.25 93 VAL A N 1
ATOM 745 C CA . VAL A 1 93 ? 3.008 12.909 -4.760 1.00 96.25 93 VAL A CA 1
ATOM 746 C C . VAL A 1 93 ? 3.548 13.517 -6.051 1.00 96.25 93 VAL A C 1
ATOM 748 O O . VAL A 1 93 ? 4.505 14.290 -6.003 1.00 96.25 93 VAL A O 1
ATOM 751 N N . MET A 1 94 ? 2.911 13.226 -7.186 1.00 93.75 94 MET A N 1
ATOM 752 C CA . MET A 1 94 ? 3.340 13.720 -8.494 1.00 93.75 94 MET A CA 1
ATOM 753 C C . MET A 1 94 ? 3.141 15.233 -8.637 1.00 93.75 94 MET A C 1
ATOM 755 O O . MET A 1 94 ? 3.973 15.900 -9.248 1.00 93.75 94 MET A O 1
ATOM 759 N N . ALA A 1 95 ? 2.099 15.806 -8.026 1.00 90.31 95 ALA A N 1
ATOM 760 C CA . ALA A 1 95 ? 1.895 17.255 -7.996 1.00 90.31 95 ALA A CA 1
ATOM 761 C C . ALA A 1 95 ? 2.948 18.000 -7.148 1.00 90.31 95 ALA A C 1
ATOM 763 O O . ALA A 1 95 ? 3.248 19.163 -7.421 1.00 90.31 95 ALA A O 1
ATOM 764 N N . GLY A 1 96 ? 3.511 17.343 -6.127 1.00 79.12 96 GLY A N 1
ATOM 765 C CA . GLY A 1 96 ? 4.528 17.908 -5.234 1.00 79.12 96 GLY A CA 1
ATOM 766 C C . GLY A 1 96 ? 5.982 17.694 -5.673 1.00 79.12 96 GLY A C 1
ATOM 767 O O . GLY A 1 96 ? 6.879 18.250 -5.045 1.00 79.12 96 GLY A O 1
ATOM 768 N N . ALA A 1 97 ? 6.241 16.906 -6.720 1.00 64.38 97 ALA A N 1
ATOM 769 C CA . ALA A 1 97 ? 7.587 16.535 -7.179 1.00 64.38 97 ALA A CA 1
ATOM 770 C C . ALA A 1 97 ? 8.282 17.607 -8.056 1.00 64.38 97 ALA A C 1
ATOM 772 O O . ALA A 1 97 ? 9.081 17.266 -8.928 1.00 64.38 97 ALA A O 1
ATOM 773 N N . LYS A 1 98 ? 7.950 18.887 -7.857 1.00 47.03 98 LYS A N 1
ATOM 774 C CA . LYS A 1 98 ? 8.392 20.005 -8.703 1.00 47.03 98 LYS A CA 1
ATOM 775 C C . LYS A 1 98 ? 9.742 20.584 -8.289 1.00 47.03 98 LYS A C 1
ATOM 777 O O . LYS A 1 98 ? 9.985 20.692 -7.067 1.00 47.03 98 LYS A O 1
#

Foldseek 3Di:
DKDFDDDDDPDPPTCVQVVCVVVVDDDDDDDDDPDVVLSVQLLVQLLVVCVVVVFAQDDPPPDDDPRSSRMGDCVVDPPVRSVVSSVVSSVVS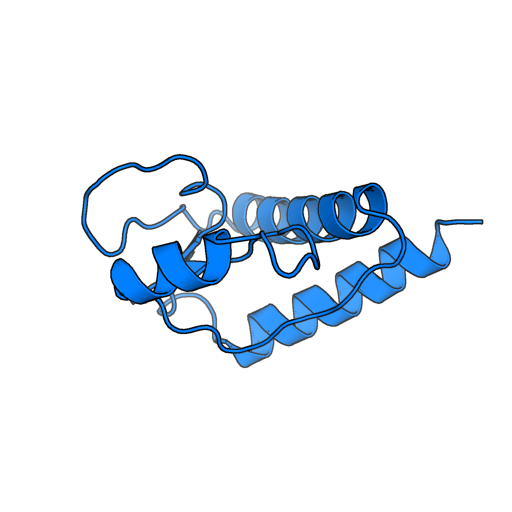VVPPD